Protein AF-D7KYU1-F1 (afdb_monomer)

Foldseek 3Di:
DDDDDLVNDDLVVNLVVLLPDQLVVLLVQCVPDPVSVPSCPDPVSVVSSCVVPVVPDPVSVVSVCVSNPPPPPPDD

Nearest PDB structures (foldseek):
  2ovq-assembly1_B  TM=6.950E-01  e=1.246E-01  Homo sapiens
  5vzt-assembly2_D  TM=7.735E-01  e=4.981E-01  Homo sapiens
  7t1z-assembly1_B  TM=7.047E-01  e=4.189E-01  Homo sapiens
  2ovr-assembly1_B  TM=6.923E-01  e=4.438E-01  Homo sapiens
  3v7d-assembly2_D  TM=5.767E-01  e=2.797E-01  Saccharomyces cerevisiae S288C

pLDDT: mean 78.44, std 16.94, range [35.47, 95.56]

Sequence (76 aa):
MENPNFDTLPEHLQMEILSRLPPQYLGKCLFVSKQWASLIQSQEFRDLYLSRWMADDLDVVLLLLDLLRPKLNLQT

InterPro domains:
  IPR001810 F-box domain [PF00646] (7-46)
  IPR001810 F-box domain [PS50181] (3-48)
  IPR001810 F-box domain [SM00256] (9-49)
  IPR036047 F-box-like domain superfamily [SSF81383] (4-56)
  IPR050796 SCF complex F-box component [PTHR31672] (7-59)

Organism: Arabidopsis lyrata subsp. lyrata (NCBI:txid81972)

Radius of gyration: 13.56 Å; Cα contacts (8 Å, |Δi|>4): 37; chains: 1; bounding box: 37×35×28 Å

Mean predicted aligned error: 9.03 Å

Structure (mmCIF, N/CA/C/O backbone):
data_AF-D7KYU1-F1
#
_entry.id   AF-D7KYU1-F1
#
loop_
_atom_site.group_PDB
_atom_site.id
_atom_site.type_symbol
_atom_site.label_atom_id
_atom_site.label_alt_id
_atom_site.label_comp_id
_atom_site.label_asym_id
_atom_site.label_entity_id
_atom_site.label_seq_id
_atom_site.pdbx_PDB_ins_code
_atom_site.Cartn_x
_atom_site.Cartn_y
_atom_site.Cartn_z
_atom_site.occupancy
_atom_site.B_iso_or_equiv
_atom_site.auth_seq_id
_atom_site.auth_comp_id
_atom_site.auth_asym_id
_atom_site.auth_atom_id
_atom_site.pdbx_PDB_model_num
ATOM 1 N N . MET A 1 1 ? -27.023 -12.080 6.482 1.00 55.34 1 MET A N 1
ATOM 2 C CA . MET A 1 1 ? -25.843 -12.645 5.801 1.00 55.34 1 MET A CA 1
ATOM 3 C C . MET A 1 1 ? -24.799 -11.551 5.842 1.00 55.34 1 MET A C 1
ATOM 5 O O . MET A 1 1 ? -25.045 -10.498 5.268 1.00 55.34 1 MET A O 1
ATOM 9 N N . GLU A 1 2 ? -23.758 -11.703 6.655 1.00 65.06 2 GLU A N 1
ATOM 10 C CA . GLU A 1 2 ? -22.694 -10.698 6.726 1.00 65.06 2 GLU A CA 1
ATOM 11 C C . GLU A 1 2 ? -21.913 -10.742 5.415 1.00 65.06 2 GLU A C 1
ATOM 13 O O . GLU A 1 2 ? -21.462 -11.806 4.993 1.00 65.06 2 GLU A O 1
ATOM 18 N N . ASN A 1 3 ? -21.816 -9.602 4.734 1.00 69.19 3 ASN A N 1
ATOM 19 C CA . ASN A 1 3 ? -20.961 -9.487 3.564 1.00 69.19 3 ASN A CA 1
ATOM 20 C C . ASN A 1 3 ? -19.517 -9.399 4.067 1.00 69.19 3 ASN A C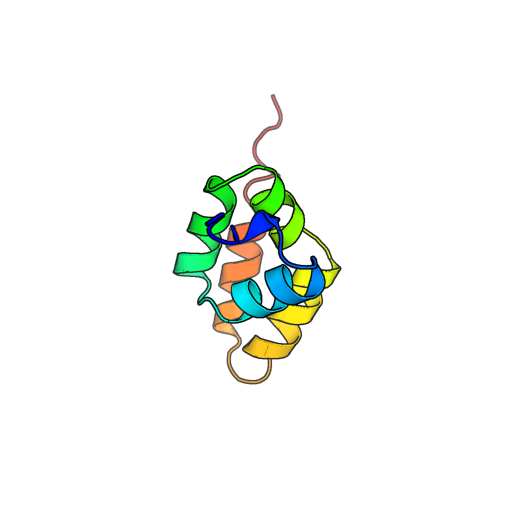 1
ATOM 22 O O . ASN A 1 3 ? -19.223 -8.478 4.835 1.00 69.19 3 ASN A O 1
ATOM 26 N N . PRO A 1 4 ? -18.622 -10.323 3.676 1.00 73.06 4 PRO A N 1
ATOM 27 C CA . PRO A 1 4 ? -17.232 -10.252 4.091 1.00 73.06 4 PRO A CA 1
ATOM 28 C C . PRO A 1 4 ? -16.622 -8.951 3.563 1.00 73.06 4 PRO A C 1
ATOM 30 O O . PRO A 1 4 ? -16.549 -8.721 2.356 1.00 73.06 4 PRO A O 1
ATOM 33 N N . ASN A 1 5 ? -16.235 -8.075 4.489 1.00 86.25 5 ASN A N 1
ATOM 34 C CA . ASN A 1 5 ? -15.517 -6.846 4.177 1.00 86.25 5 ASN A CA 1
ATOM 35 C C . ASN A 1 5 ? -14.046 -7.184 3.885 1.00 86.25 5 ASN A C 1
ATOM 37 O O . ASN A 1 5 ? -13.502 -8.134 4.447 1.00 86.25 5 ASN A O 1
ATOM 41 N N . PHE A 1 6 ? -13.381 -6.386 3.054 1.00 88.81 6 PHE A N 1
ATOM 42 C CA . PHE A 1 6 ? -11.950 -6.514 2.779 1.00 88.81 6 PHE A CA 1
ATOM 43 C C . PHE A 1 6 ? -11.113 -6.589 4.063 1.00 88.81 6 PHE A C 1
ATOM 45 O O . PHE A 1 6 ? -10.200 -7.403 4.160 1.00 88.81 6 PHE A O 1
ATOM 52 N N . ASP A 1 7 ? -11.486 -5.814 5.083 1.00 87.19 7 ASP A N 1
ATOM 53 C CA . ASP A 1 7 ? -10.766 -5.765 6.359 1.00 87.19 7 ASP A CA 1
ATOM 54 C C . ASP A 1 7 ? -10.858 -7.072 7.172 1.00 87.19 7 ASP A C 1
ATOM 56 O O . ASP A 1 7 ? -10.114 -7.245 8.133 1.00 87.19 7 ASP A O 1
ATOM 60 N N . THR A 1 8 ? -11.747 -8.001 6.795 1.00 90.81 8 THR A N 1
ATOM 61 C CA . THR A 1 8 ? -11.852 -9.339 7.414 1.00 90.81 8 THR A CA 1
ATOM 62 C C . THR A 1 8 ? -10.914 -10.368 6.783 1.00 90.81 8 THR A C 1
ATOM 64 O O . THR A 1 8 ? -10.740 -11.459 7.325 1.00 90.81 8 THR A O 1
ATOM 67 N N . LEU A 1 9 ? -10.299 -10.038 5.642 1.00 91.81 9 LEU A N 1
ATOM 68 C CA . LEU A 1 9 ? -9.325 -10.906 4.994 1.00 91.81 9 LEU A CA 1
ATOM 69 C C . LEU A 1 9 ? -8.021 -10.944 5.806 1.00 91.81 9 LEU A C 1
ATOM 71 O O . LEU A 1 9 ? -7.612 -9.921 6.353 1.00 91.81 9 LEU A O 1
ATOM 75 N N . PRO A 1 10 ? -7.307 -12.080 5.830 1.00 94.06 10 PRO A N 1
ATOM 76 C CA . PRO A 1 10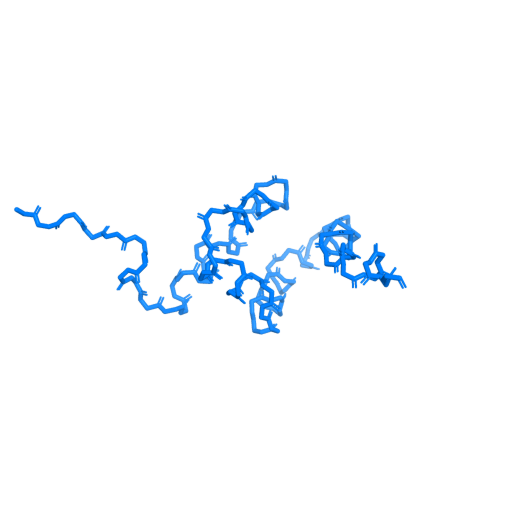 ? -5.925 -12.128 6.290 1.00 94.06 10 PRO A CA 1
ATOM 77 C C . PRO A 1 10 ? -5.047 -11.069 5.612 1.00 94.06 10 PRO A C 1
ATOM 79 O O . PRO A 1 10 ? -5.172 -10.827 4.410 1.00 94.06 10 PRO A O 1
ATOM 82 N N . GLU A 1 11 ? -4.116 -10.485 6.364 1.00 93.88 11 GLU A N 1
ATOM 83 C CA . GLU A 1 11 ? -3.291 -9.358 5.907 1.00 93.88 11 GLU A CA 1
ATOM 84 C C . GLU A 1 11 ? -2.514 -9.663 4.617 1.00 93.88 11 GLU A C 1
ATOM 86 O O . GLU A 1 11 ? -2.506 -8.855 3.693 1.00 93.88 11 GLU A O 1
ATOM 91 N N . HIS A 1 12 ? -1.954 -10.870 4.491 1.00 94.06 12 HIS A N 1
ATOM 92 C CA . HIS A 1 12 ? -1.244 -11.290 3.278 1.00 94.06 12 HIS A CA 1
ATOM 93 C C . HIS A 1 12 ? -2.142 -11.287 2.026 1.00 94.06 12 HIS A C 1
ATOM 95 O O . HIS A 1 1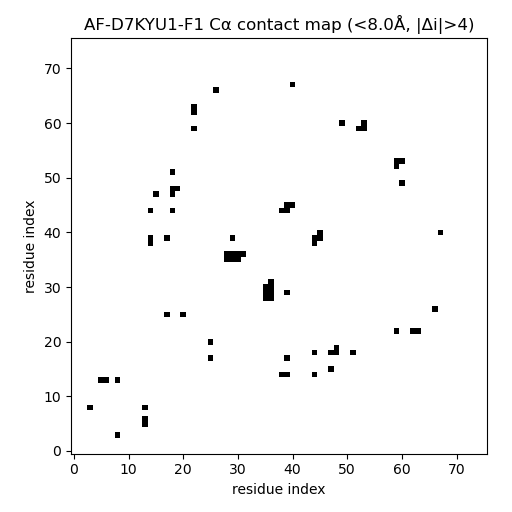2 ? -1.673 -10.966 0.937 1.00 94.06 12 HIS A O 1
ATOM 101 N N . LEU A 1 13 ? -3.440 -11.594 2.160 1.00 95.44 13 LEU A N 1
ATOM 102 C CA . LEU A 1 13 ? -4.390 -11.510 1.046 1.00 95.44 13 LEU A CA 1
ATOM 103 C C . LEU A 1 13 ? -4.747 -10.060 0.731 1.00 95.44 13 LEU A C 1
ATOM 105 O O . LEU A 1 13 ? -4.873 -9.710 -0.440 1.00 95.44 13 LEU A O 1
ATOM 109 N N . GLN A 1 14 ? -4.876 -9.210 1.753 1.00 95.56 14 GLN A N 1
ATOM 110 C CA . GLN A 1 14 ? -5.070 -7.774 1.548 1.00 95.56 14 GLN A CA 1
ATOM 111 C C . GLN A 1 14 ? -3.892 -7.178 0.759 1.00 95.56 14 GLN A C 1
ATOM 113 O O . GLN A 1 14 ? -4.105 -6.494 -0.244 1.00 95.56 14 GLN A O 1
ATOM 118 N N . MET A 1 15 ? -2.656 -7.501 1.159 1.00 94.69 15 MET A N 1
ATOM 119 C CA . MET A 1 15 ? -1.430 -7.109 0.458 1.00 94.69 15 MET A CA 1
ATOM 120 C C . MET A 1 15 ? -1.396 -7.633 -0.979 1.00 94.69 15 MET A C 1
ATOM 122 O O . MET A 1 15 ? -1.122 -6.872 -1.901 1.00 94.69 15 MET A O 1
ATOM 126 N N . GLU A 1 16 ? -1.727 -8.903 -1.200 1.00 95.00 16 GLU A N 1
ATOM 127 C CA . GLU A 1 16 ? -1.727 -9.518 -2.531 1.00 95.00 16 GLU A CA 1
ATOM 128 C C . GLU A 1 16 ? -2.787 -8.922 -3.476 1.00 95.00 16 GLU A C 1
ATOM 130 O O . GLU A 1 16 ? -2.580 -8.858 -4.688 1.00 95.00 16 GLU A O 1
ATOM 135 N N 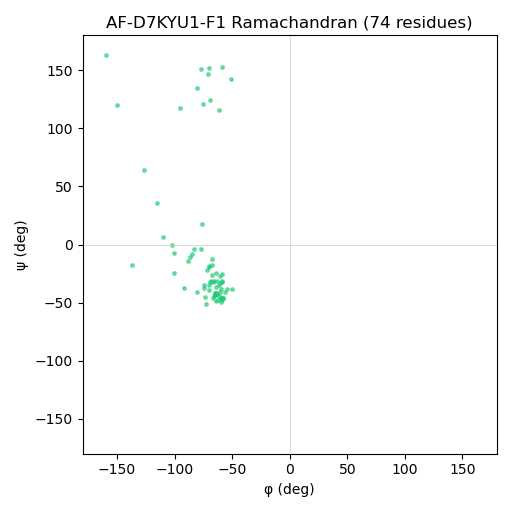. ILE A 1 17 ? -3.923 -8.460 -2.947 1.00 95.06 17 ILE A N 1
ATOM 136 C CA . ILE A 1 17 ? -4.941 -7.749 -3.733 1.00 95.06 17 ILE A CA 1
ATOM 137 C C . ILE A 1 17 ? -4.451 -6.342 -4.079 1.00 95.06 17 ILE A C 1
ATOM 139 O O . ILE A 1 17 ? -4.473 -5.947 -5.246 1.00 95.06 17 ILE A O 1
ATOM 143 N N . LEU A 1 18 ? -3.990 -5.591 -3.076 1.00 93.25 18 LEU A N 1
ATOM 144 C CA . LEU A 1 18 ? -3.497 -4.225 -3.253 1.00 93.25 18 LEU A CA 1
ATOM 145 C C . LEU A 1 18 ? -2.263 -4.174 -4.160 1.00 93.25 18 LEU A C 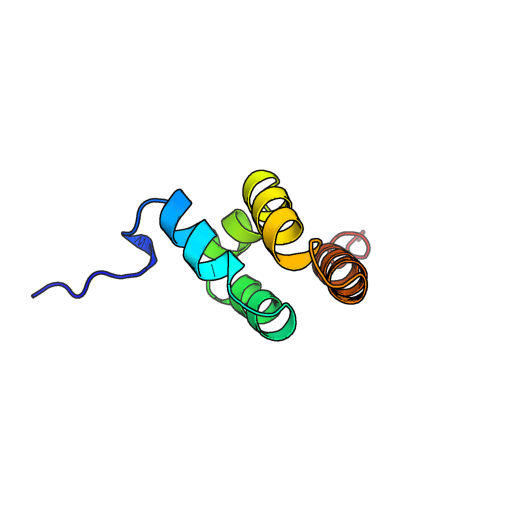1
ATOM 147 O O . LEU A 1 18 ? -2.107 -3.218 -4.919 1.00 93.25 18 LEU A O 1
ATOM 151 N N . SER A 1 19 ? -1.425 -5.216 -4.152 1.00 91.75 19 SER A N 1
ATOM 152 C CA . SER A 1 19 ? -0.212 -5.276 -4.969 1.00 91.75 19 SER A CA 1
ATOM 153 C C . SER A 1 19 ? -0.479 -5.358 -6.468 1.00 91.75 19 SER A C 1
ATOM 155 O O . SER A 1 19 ? 0.394 -5.044 -7.271 1.00 91.75 19 SER A O 1
ATOM 157 N N . ARG A 1 20 ? -1.696 -5.730 -6.868 1.00 92.31 20 ARG A N 1
ATOM 158 C CA . ARG A 1 20 ? -2.116 -5.803 -8.274 1.00 92.31 20 ARG A CA 1
ATOM 159 C C . ARG A 1 20 ? -2.603 -4.466 -8.820 1.00 92.31 20 ARG A C 1
ATOM 161 O O . ARG A 1 20 ? -2.870 -4.364 -10.015 1.00 92.31 20 ARG A O 1
ATOM 168 N N . LEU A 1 21 ? -2.756 -3.456 -7.967 1.00 90.06 21 LEU A N 1
ATOM 169 C CA . LEU A 1 21 ? -3.235 -2.147 -8.384 1.00 90.06 21 LEU A CA 1
ATOM 170 C C . LEU A 1 21 ? -2.097 -1.328 -9.005 1.00 90.06 21 LEU A C 1
ATOM 172 O O . LEU A 1 21 ? -1.025 -1.226 -8.405 1.00 90.06 21 LEU A O 1
ATOM 176 N N . PRO A 1 22 ? -2.332 -0.672 -10.153 1.00 86.44 22 PRO A N 1
ATOM 177 C CA . PRO A 1 22 ? -1.404 0.322 -10.673 1.00 86.44 22 PRO A CA 1
ATOM 178 C C . PRO A 1 22 ? -1.173 1.474 -9.673 1.00 86.44 22 PRO A C 1
ATOM 180 O O . PRO A 1 22 ? -2.089 1.800 -8.898 1.00 86.44 22 PRO A O 1
ATOM 183 N N . PRO A 1 23 ? -0.009 2.150 -9.711 1.00 82.44 23 PRO A N 1
ATOM 184 C CA . PRO A 1 23 ? 0.365 3.164 -8.720 1.00 82.44 23 PRO A CA 1
ATOM 185 C C . PRO A 1 23 ? -0.668 4.287 -8.551 1.00 82.44 23 PRO A C 1
ATOM 187 O O . PRO A 1 23 ? -0.964 4.706 -7.431 1.00 82.44 23 PRO A O 1
ATOM 190 N N . GLN A 1 24 ? -1.293 4.734 -9.648 1.00 80.88 24 GLN A N 1
ATOM 191 C CA . GLN A 1 24 ? -2.296 5.805 -9.631 1.00 80.88 24 GLN A CA 1
ATOM 192 C C . GLN A 1 24 ? -3.571 5.451 -8.848 1.00 80.88 24 GLN A C 1
ATOM 194 O O . GLN A 1 24 ? -4.282 6.344 -8.380 1.00 80.88 24 GLN A O 1
ATOM 199 N N . TYR A 1 25 ? -3.880 4.160 -8.703 1.00 87.75 25 TYR A N 1
ATOM 200 C CA . TYR A 1 25 ? -4.999 3.687 -7.887 1.00 87.75 25 TYR A CA 1
ATOM 201 C C . TYR A 1 25 ? -4.552 3.388 -6.462 1.00 87.75 25 TYR A C 1
ATOM 203 O O . TYR A 1 25 ? -5.261 3.737 -5.519 1.00 87.75 25 TYR A O 1
ATOM 211 N N . LEU A 1 26 ? -3.348 2.836 -6.299 1.00 88.75 26 LEU A N 1
ATOM 212 C CA . LEU A 1 26 ? -2.769 2.562 -4.989 1.00 88.75 26 LEU A CA 1
ATOM 213 C C . LEU A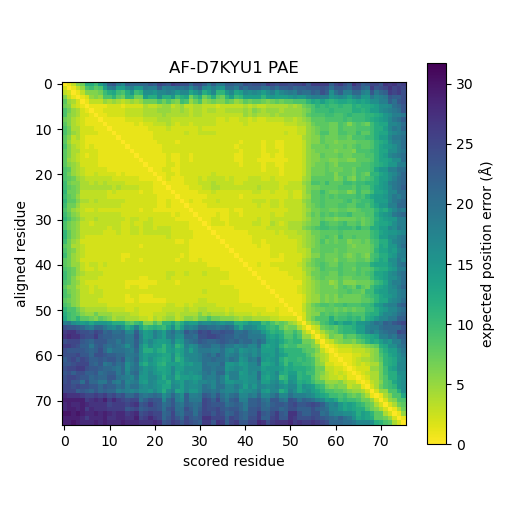 1 26 ? -2.619 3.841 -4.147 1.00 88.75 26 LEU A C 1
ATOM 215 O O . LEU A 1 26 ? -2.929 3.842 -2.957 1.00 88.75 26 LEU A O 1
ATOM 219 N N . GLY A 1 27 ? -2.253 4.962 -4.774 1.00 86.19 27 GLY A N 1
ATOM 220 C CA . GLY A 1 27 ? -2.208 6.261 -4.102 1.00 86.19 27 GLY A CA 1
ATOM 221 C C . GLY A 1 27 ? -3.550 6.697 -3.509 1.00 86.19 27 GLY A C 1
ATOM 222 O O . GLY A 1 27 ? -3.584 7.314 -2.451 1.00 86.19 27 GLY A O 1
ATOM 223 N N . LYS A 1 28 ? -4.674 6.326 -4.134 1.00 90.38 28 LYS A N 1
ATOM 224 C CA . LYS A 1 28 ? -6.015 6.604 -3.593 1.00 90.38 28 LYS A CA 1
ATOM 225 C C . LYS A 1 28 ? -6.342 5.686 -2.414 1.00 90.38 28 LYS A C 1
ATOM 227 O O . LYS A 1 28 ? -6.971 6.132 -1.458 1.00 90.38 28 LYS A O 1
ATOM 232 N N . CYS A 1 29 ? -5.873 4.437 -2.447 1.00 91.25 29 CYS A N 1
ATOM 233 C CA . CYS A 1 29 ? -6.052 3.457 -1.374 1.00 91.25 29 CYS A CA 1
ATOM 234 C C . CYS A 1 29 ? -5.422 3.897 -0.041 1.00 91.25 29 CYS A C 1
ATOM 236 O O . CYS A 1 29 ? -5.946 3.549 1.016 1.00 91.25 29 CYS A O 1
ATOM 238 N N . LEU A 1 30 ? -4.380 4.736 -0.073 1.00 87.56 30 LEU A N 1
ATOM 239 C CA . LEU A 1 30 ? -3.795 5.356 1.125 1.00 87.56 30 LEU A CA 1
ATOM 240 C C . LEU A 1 30 ? -4.793 6.209 1.925 1.00 87.56 30 LEU A C 1
ATOM 242 O O . LEU A 1 30 ? -4.609 6.396 3.125 1.00 87.56 30 LEU A O 1
ATOM 246 N N . PHE A 1 31 ? -5.841 6.729 1.285 1.00 89.19 31 PHE A N 1
ATOM 247 C CA . PHE A 1 31 ? -6.820 7.617 1.918 1.00 89.19 31 PHE A CA 1
ATOM 248 C C . PHE A 1 31 ? -8.132 6.913 2.284 1.00 89.19 31 PHE A C 1
ATOM 250 O O . PHE A 1 31 ? -9.025 7.548 2.839 1.00 89.19 31 PHE A O 1
ATOM 257 N N . VAL A 1 32 ? -8.261 5.613 1.996 1.00 91.19 32 VAL A N 1
ATOM 258 C CA . VAL A 1 32 ? -9.487 4.841 2.262 1.00 91.19 32 VAL A CA 1
ATOM 259 C C . VAL A 1 32 ? -9.651 4.563 3.755 1.00 91.19 32 VAL A C 1
ATOM 261 O O . VAL A 1 32 ? -10.734 4.743 4.306 1.00 91.19 32 VAL A O 1
ATOM 264 N N . SER A 1 33 ? -8.580 4.143 4.432 1.00 91.75 33 SER A N 1
ATOM 265 C CA . SER A 1 33 ? -8.586 3.923 5.878 1.00 91.75 33 SER A CA 1
ATOM 266 C C . SER A 1 33 ? -7.171 3.939 6.455 1.00 91.75 33 SER A C 1
ATOM 268 O O . SER A 1 33 ? -6.180 3.767 5.742 1.00 91.75 33 SER A O 1
ATOM 270 N N . LYS A 1 34 ? -7.066 4.099 7.780 1.00 90.50 34 LYS A N 1
ATOM 271 C CA . LYS A 1 34 ? -5.778 4.023 8.489 1.00 90.50 34 LYS A CA 1
ATOM 272 C C . LYS A 1 34 ? -5.117 2.648 8.346 1.00 90.50 34 LYS A C 1
ATOM 274 O O . LYS A 1 34 ? -3.896 2.582 8.254 1.00 90.50 34 LYS A O 1
ATOM 279 N N . GLN A 1 35 ? -5.914 1.577 8.309 1.00 91.88 35 GLN A N 1
ATOM 280 C CA . GLN A 1 35 ? -5.418 0.211 8.130 1.00 91.88 35 GLN A CA 1
ATOM 281 C C . GLN A 1 35 ? -4.767 0.050 6.755 1.00 91.88 35 GLN A C 1
ATOM 283 O O . GLN A 1 35 ? -3.631 -0.403 6.665 1.00 91.88 35 GLN A O 1
ATOM 288 N N . TRP A 1 36 ? -5.442 0.501 5.697 1.00 93.56 36 TRP A N 1
ATOM 289 C CA . TRP A 1 36 ? -4.927 0.404 4.332 1.00 93.56 36 TRP A CA 1
ATOM 290 C C . TRP A 1 36 ? -3.671 1.253 4.155 1.00 93.56 36 TRP A C 1
ATOM 292 O O . TRP A 1 36 ? -2.689 0.792 3.581 1.00 93.56 36 TRP A O 1
ATOM 302 N N . ALA A 1 37 ? -3.666 2.465 4.715 1.00 91.38 37 ALA A N 1
ATOM 303 C CA . ALA A 1 37 ? -2.489 3.323 4.719 1.00 91.38 37 ALA A CA 1
ATOM 304 C C . ALA A 1 37 ? -1.285 2.645 5.391 1.00 91.38 37 ALA A C 1
ATOM 306 O O . ALA A 1 37 ? -0.188 2.672 4.838 1.00 91.38 37 ALA A O 1
ATOM 307 N N . SER A 1 38 ? -1.495 2.027 6.558 1.00 93.12 38 SER A N 1
ATOM 308 C CA . SER A 1 38 ? -0.450 1.311 7.299 1.00 93.12 38 SER A CA 1
ATOM 309 C C . SER A 1 38 ? 0.083 0.112 6.519 1.00 93.12 38 SER A C 1
ATOM 311 O O . SER A 1 38 ? 1.293 -0.092 6.467 1.00 93.12 38 SER A O 1
ATOM 313 N N . LEU A 1 39 ? -0.811 -0.651 5.892 1.00 93.81 39 LEU A N 1
ATOM 314 C CA . LEU A 1 39 ? -0.465 -1.837 5.119 1.00 93.81 39 LEU A CA 1
ATOM 315 C C . LEU A 1 39 ? 0.331 -1.466 3.860 1.00 93.81 39 LEU A C 1
ATOM 317 O O . LEU A 1 39 ? 1.389 -2.033 3.630 1.00 93.81 39 LEU A O 1
ATOM 321 N N . ILE A 1 40 ? -0.094 -0.447 3.106 1.00 92.12 40 ILE A N 1
ATOM 322 C CA . ILE A 1 40 ? 0.617 0.026 1.902 1.00 92.12 40 ILE A CA 1
ATOM 323 C C . ILE A 1 40 ? 1.983 0.648 2.247 1.00 92.12 40 ILE A C 1
ATOM 325 O O . ILE A 1 40 ? 2.929 0.568 1.465 1.00 92.12 40 ILE A O 1
ATOM 329 N N . GLN A 1 41 ? 2.108 1.281 3.417 1.00 89.06 41 GLN A N 1
ATOM 330 C CA . GLN A 1 41 ? 3.363 1.883 3.884 1.00 89.06 41 GLN A CA 1
ATOM 331 C C . GLN A 1 41 ? 4.315 0.877 4.551 1.00 89.06 41 GLN A C 1
ATOM 333 O O . GLN A 1 41 ? 5.432 1.262 4.918 1.00 89.06 41 GLN A O 1
ATOM 338 N N . SER A 1 42 ? 3.916 -0.386 4.719 1.00 92.12 42 SER A N 1
ATOM 339 C CA . SER A 1 42 ? 4.764 -1.413 5.323 1.00 92.12 42 SER A CA 1
ATOM 340 C C . SER A 1 42 ? 5.927 -1.791 4.397 1.00 92.12 42 SER A C 1
ATOM 342 O O . SER A 1 42 ? 5.847 -1.669 3.173 1.00 92.12 42 SER A O 1
ATOM 344 N N . GLN A 1 43 ? 7.044 -2.236 4.980 1.00 88.25 43 GLN A N 1
ATOM 345 C CA . GLN A 1 43 ? 8.186 -2.712 4.191 1.00 88.25 43 GLN A CA 1
ATOM 346 C C . GLN A 1 43 ? 7.817 -3.969 3.394 1.00 88.25 43 GLN A C 1
ATOM 348 O O . GLN A 1 43 ? 8.134 -4.047 2.214 1.00 88.25 43 GLN A O 1
ATOM 353 N N . GLU A 1 44 ? 7.086 -4.895 4.015 1.00 92.69 44 GLU A N 1
ATOM 354 C CA . GLU A 1 44 ? 6.640 -6.141 3.389 1.00 92.69 44 GLU A CA 1
ATOM 355 C C . GLU A 1 44 ? 5.801 -5.882 2.134 1.00 92.69 44 GLU A C 1
ATOM 357 O O . GLU A 1 44 ? 6.059 -6.461 1.079 1.00 92.69 44 GLU A O 1
ATOM 362 N N . PHE A 1 45 ? 4.850 -4.946 2.211 1.00 93.12 45 PHE A N 1
ATOM 363 C CA . PHE A 1 45 ? 4.045 -4.581 1.055 1.00 93.12 45 PHE A CA 1
ATOM 364 C C . PHE A 1 45 ? 4.891 -3.939 -0.045 1.00 93.12 45 PHE A C 1
ATOM 366 O O . PHE A 1 45 ? 4.705 -4.261 -1.217 1.00 93.12 45 PHE A O 1
ATOM 373 N N . ARG A 1 46 ? 5.828 -3.048 0.308 1.00 88.31 46 ARG A N 1
ATOM 374 C CA . ARG A 1 46 ? 6.732 -2.431 -0.673 1.00 88.31 46 ARG A CA 1
ATOM 375 C C . ARG A 1 46 ? 7.569 -3.473 -1.401 1.00 88.31 46 ARG A C 1
ATOM 377 O O . ARG A 1 46 ? 7.656 -3.405 -2.621 1.00 88.31 46 ARG A O 1
ATOM 384 N N . ASP A 1 47 ? 8.143 -4.428 -0.679 1.00 88.75 47 ASP A N 1
ATOM 385 C CA . ASP A 1 47 ? 8.965 -5.483 -1.271 1.00 88.75 47 ASP A CA 1
ATOM 386 C C . ASP A 1 47 ? 8.127 -6.377 -2.193 1.00 88.75 47 ASP A C 1
ATOM 388 O O . ASP A 1 47 ? 8.524 -6.642 -3.330 1.00 88.75 47 ASP A O 1
ATOM 392 N N . LEU A 1 48 ? 6.918 -6.757 -1.760 1.00 90.62 48 LEU A N 1
ATOM 393 C CA . LEU A 1 48 ? 5.962 -7.497 -2.585 1.00 90.62 48 LEU A CA 1
ATOM 394 C C . LEU A 1 48 ? 5.588 -6.719 -3.854 1.00 90.62 48 LEU A C 1
ATOM 396 O O . LEU A 1 48 ? 5.645 -7.261 -4.959 1.00 90.62 48 LEU A O 1
ATOM 400 N N . TYR A 1 49 ? 5.225 -5.446 -3.710 1.00 88.50 49 TYR A N 1
ATOM 401 C CA . TYR A 1 49 ? 4.826 -4.584 -4.818 1.00 88.50 49 TYR A CA 1
ATOM 402 C C . TYR A 1 49 ? 5.973 -4.403 -5.816 1.00 88.50 49 TYR A C 1
ATOM 404 O O . TYR A 1 49 ? 5.801 -4.611 -7.014 1.00 88.50 49 TYR A O 1
ATOM 412 N N . LEU A 1 50 ? 7.172 -4.093 -5.326 1.00 82.06 50 LEU A N 1
ATOM 413 C CA . LEU A 1 50 ? 8.358 -3.955 -6.162 1.00 82.06 50 LEU A CA 1
ATOM 414 C C . LEU A 1 50 ? 8.690 -5.266 -6.870 1.00 82.06 50 LEU A C 1
ATOM 416 O O . LEU A 1 50 ? 8.912 -5.240 -8.070 1.00 82.06 50 LEU A O 1
ATOM 420 N N . SER A 1 51 ? 8.652 -6.415 -6.194 1.00 86.38 51 SER A N 1
ATOM 421 C CA . SER A 1 51 ? 8.928 -7.706 -6.845 1.00 86.38 51 SER A CA 1
ATOM 422 C C . SER A 1 51 ? 7.981 -8.008 -8.014 1.00 86.38 51 SER A C 1
ATOM 424 O O . SER A 1 51 ? 8.380 -8.642 -8.988 1.00 86.38 51 SER A O 1
ATOM 426 N N . ARG A 1 52 ? 6.736 -7.523 -7.937 1.00 85.75 52 ARG A N 1
ATOM 427 C CA . ARG A 1 52 ? 5.712 -7.733 -8.962 1.00 85.75 52 ARG A CA 1
ATOM 428 C C . ARG A 1 52 ? 5.857 -6.790 -10.150 1.00 85.75 52 ARG A C 1
ATOM 430 O O . ARG A 1 52 ? 5.646 -7.221 -11.276 1.00 85.75 52 ARG A O 1
ATOM 437 N N . TRP A 1 53 ? 6.177 -5.524 -9.899 1.00 79.94 53 TRP A N 1
ATOM 438 C CA . TRP A 1 53 ? 6.199 -4.488 -10.937 1.00 79.94 53 TRP A CA 1
ATOM 439 C C . TRP A 1 53 ? 7.611 -4.163 -11.459 1.00 79.94 53 TRP A C 1
ATOM 441 O O . TRP A 1 53 ? 7.752 -3.761 -12.609 1.00 79.94 53 TRP A O 1
ATOM 451 N N . MET A 1 54 ? 8.670 -4.397 -10.676 1.00 66.00 54 MET A N 1
ATOM 452 C CA . MET A 1 54 ? 10.069 -4.196 -11.101 1.00 66.00 54 MET A CA 1
ATOM 453 C C . MET A 1 54 ? 10.605 -5.299 -12.019 1.00 66.00 54 MET A C 1
ATOM 455 O O . MET A 1 54 ? 11.735 -5.194 -12.487 1.00 66.00 54 MET A O 1
ATOM 459 N N . ALA A 1 55 ? 9.826 -6.347 -12.290 1.00 58.78 55 ALA A N 1
ATOM 460 C CA . ALA A 1 55 ? 10.203 -7.327 -13.302 1.00 58.78 55 ALA A CA 1
ATOM 461 C C . ALA A 1 55 ? 10.117 -6.760 -14.735 1.00 58.78 55 ALA A C 1
ATOM 463 O O . ALA A 1 55 ? 10.780 -7.308 -15.609 1.00 58.78 55 ALA A O 1
ATOM 464 N N . ASP A 1 56 ? 9.379 -5.660 -14.967 1.00 57.22 56 ASP A N 1
ATOM 465 C CA . ASP A 1 56 ? 9.146 -5.143 -16.326 1.00 57.22 56 ASP A CA 1
ATOM 466 C C . ASP A 1 56 ? 9.249 -3.614 -16.509 1.00 57.22 56 ASP A C 1
ATOM 468 O O . ASP A 1 56 ? 9.422 -3.189 -17.650 1.00 57.22 56 ASP A O 1
ATOM 472 N N . ASP A 1 57 ? 9.184 -2.761 -15.470 1.00 60.03 57 ASP A N 1
ATOM 473 C CA . ASP A 1 57 ? 9.118 -1.307 -15.721 1.00 60.03 57 ASP A CA 1
ATOM 474 C C . ASP A 1 57 ? 9.741 -0.407 -14.629 1.00 60.03 57 ASP A C 1
ATOM 476 O O . ASP A 1 57 ? 9.328 -0.399 -13.465 1.00 60.03 57 ASP A O 1
ATOM 480 N N . LEU A 1 58 ? 10.745 0.390 -15.019 1.00 58.72 58 LEU A N 1
ATOM 481 C CA . LEU A 1 58 ? 11.496 1.309 -14.148 1.00 58.72 58 LEU A CA 1
ATOM 482 C C . LEU A 1 58 ? 10.651 2.535 -13.736 1.00 58.72 58 LEU A C 1
ATOM 484 O O . LEU A 1 58 ? 10.906 3.139 -12.690 1.00 58.72 58 LEU A O 1
ATOM 488 N N . ASP A 1 59 ? 9.606 2.863 -14.503 1.00 62.34 59 ASP A N 1
ATOM 489 C CA . ASP A 1 59 ? 8.715 4.003 -14.242 1.00 62.34 59 ASP A CA 1
ATOM 490 C C . ASP A 1 59 ? 7.867 3.824 -12.969 1.00 62.34 59 ASP A C 1
ATOM 492 O O . ASP A 1 59 ? 7.522 4.795 -12.285 1.00 62.34 59 ASP A O 1
ATOM 496 N N . VAL A 1 60 ? 7.597 2.579 -12.566 1.00 63.50 60 VAL A N 1
ATOM 497 C CA . VAL A 1 60 ? 6.853 2.274 -11.333 1.00 63.50 60 VAL A CA 1
ATOM 498 C C . VAL A 1 60 ? 7.669 2.618 -10.082 1.00 63.50 60 VAL A C 1
ATOM 500 O O . VAL A 1 60 ? 7.111 3.053 -9.073 1.00 63.50 60 VAL A O 1
ATOM 503 N N . VAL A 1 61 ? 8.997 2.494 -10.144 1.00 64.69 61 VAL A N 1
ATOM 504 C CA . VAL A 1 61 ? 9.905 2.796 -9.025 1.00 64.69 61 VAL A CA 1
ATOM 505 C C . VAL A 1 61 ? 9.887 4.281 -8.695 1.00 64.69 61 VAL A C 1
ATOM 507 O O . VAL A 1 61 ? 9.801 4.659 -7.526 1.00 64.69 61 VAL A O 1
ATOM 510 N N . LEU A 1 62 ? 9.928 5.125 -9.728 1.00 59.91 62 LEU A N 1
ATOM 511 C CA . LEU A 1 62 ? 9.886 6.577 -9.580 1.00 59.91 62 LEU A CA 1
ATOM 512 C C . LEU A 1 62 ? 8.541 7.024 -8.992 1.00 59.91 62 LEU A C 1
ATOM 514 O O . LEU A 1 62 ? 8.522 7.785 -8.025 1.00 59.91 62 LEU A O 1
ATOM 518 N N . LEU A 1 63 ? 7.430 6.453 -9.473 1.00 62.97 63 LEU A N 1
ATOM 519 C CA . LEU A 1 63 ? 6.095 6.725 -8.934 1.00 62.97 63 LEU A CA 1
ATOM 520 C C . LEU A 1 63 ? 5.933 6.270 -7.475 1.00 62.97 63 LEU A C 1
ATOM 522 O O . LEU A 1 63 ? 5.273 6.954 -6.694 1.00 62.97 63 LEU A O 1
AT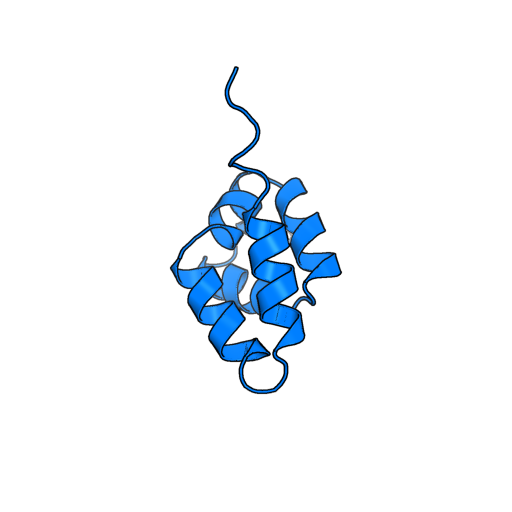OM 526 N N . LE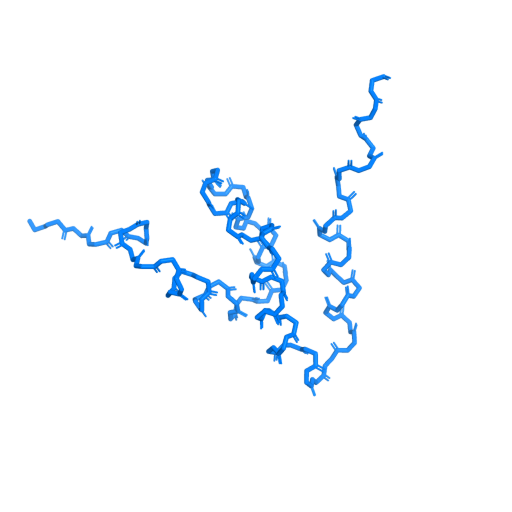U A 1 64 ? 6.542 5.149 -7.073 1.00 64.06 64 LEU A N 1
ATOM 527 C CA . LEU A 1 64 ? 6.529 4.688 -5.679 1.00 64.06 64 LEU A CA 1
ATOM 528 C C . LEU A 1 64 ? 7.375 5.570 -4.762 1.00 64.06 64 LEU A C 1
ATOM 530 O O . LEU A 1 64 ? 6.953 5.852 -3.641 1.00 64.06 64 LEU A O 1
ATOM 534 N N . LEU A 1 65 ? 8.540 6.033 -5.226 1.00 61.38 65 LEU A N 1
ATOM 535 C CA . LEU A 1 65 ? 9.340 7.013 -4.491 1.00 61.38 65 LEU A CA 1
ATOM 536 C C . LEU A 1 65 ? 8.555 8.311 -4.293 1.00 61.38 65 LEU A C 1
ATOM 538 O O . LEU A 1 65 ? 8.569 8.853 -3.190 1.00 61.38 65 LEU A O 1
ATOM 542 N N . ASP A 1 66 ? 7.824 8.773 -5.308 1.00 61.41 66 ASP A N 1
ATOM 543 C CA . ASP A 1 66 ? 6.976 9.963 -5.207 1.00 61.41 66 ASP A CA 1
ATOM 544 C C . ASP A 1 66 ? 5.745 9.742 -4.307 1.00 61.41 66 ASP A C 1
ATOM 546 O O . ASP A 1 66 ? 5.376 10.637 -3.545 1.00 61.41 66 ASP A O 1
ATOM 550 N N . LEU A 1 67 ? 5.163 8.536 -4.299 1.00 61.44 67 LEU A N 1
ATOM 551 C CA . LEU A 1 67 ? 4.089 8.135 -3.377 1.00 61.44 67 LEU A CA 1
ATOM 552 C C . LEU A 1 67 ? 4.555 8.023 -1.916 1.00 61.44 67 LEU A C 1
ATOM 554 O O . LEU A 1 67 ? 3.775 8.291 -1.002 1.00 61.44 67 LEU A O 1
ATOM 558 N N . LEU A 1 68 ? 5.817 7.654 -1.684 1.00 58.00 68 LEU A N 1
ATOM 559 C CA . LEU A 1 68 ? 6.436 7.561 -0.355 1.00 58.00 68 LEU A CA 1
ATOM 560 C C . LEU A 1 68 ? 7.067 8.887 0.111 1.00 58.00 68 LEU A C 1
ATOM 562 O O . LEU A 1 68 ? 7.325 9.062 1.304 1.00 58.00 68 LEU A O 1
ATOM 566 N N . ARG A 1 69 ? 7.257 9.861 -0.790 1.00 58.94 69 ARG A N 1
ATOM 567 C CA . ARG A 1 69 ? 7.845 11.178 -0.494 1.00 58.94 69 ARG A CA 1
ATOM 568 C C . ARG A 1 69 ? 6.998 12.151 0.356 1.00 58.94 69 ARG A C 1
ATOM 570 O O . ARG A 1 69 ? 7.618 13.040 0.947 1.00 58.94 69 ARG A O 1
ATOM 577 N N . PRO A 1 70 ? 5.661 12.061 0.547 1.00 49.06 70 PRO A N 1
ATOM 578 C CA . PRO A 1 70 ? 4.918 13.146 1.201 1.00 49.06 70 PRO A CA 1
ATOM 579 C C . PRO A 1 70 ? 5.085 13.231 2.736 1.00 49.06 70 PRO A C 1
ATOM 581 O O . PRO A 1 70 ? 4.309 13.910 3.402 1.00 49.06 70 PRO A O 1
ATOM 584 N N . LYS A 1 71 ? 6.114 12.606 3.327 1.00 49.22 71 LYS A N 1
ATOM 585 C CA . LYS A 1 71 ? 6.438 12.693 4.765 1.00 49.22 71 LYS A CA 1
ATOM 586 C C . LYS A 1 71 ? 7.717 13.475 5.105 1.00 49.22 71 LYS A C 1
ATOM 588 O O . LYS A 1 71 ? 8.070 13.512 6.278 1.00 49.22 71 LYS A O 1
ATOM 593 N N . LEU A 1 72 ? 8.384 14.133 4.146 1.00 45.94 72 LEU A N 1
ATOM 594 C CA . LEU A 1 72 ? 9.544 15.002 4.443 1.00 45.94 72 LEU A CA 1
ATOM 595 C C . LEU A 1 72 ? 9.254 16.517 4.478 1.00 45.94 72 LEU A C 1
ATOM 597 O O . LEU A 1 72 ? 10.114 17.263 4.925 1.00 45.94 72 LEU A O 1
ATOM 601 N N . ASN A 1 73 ? 8.053 16.973 4.099 1.00 40.62 73 ASN A N 1
ATOM 602 C CA . ASN A 1 73 ? 7.671 18.401 4.111 1.00 40.62 73 ASN A CA 1
ATOM 603 C C . ASN A 1 73 ? 6.538 18.732 5.101 1.00 40.62 73 ASN A C 1
ATOM 605 O O . ASN A 1 73 ? 5.697 19.587 4.845 1.00 40.62 73 ASN A O 1
ATOM 609 N N . LEU A 1 74 ? 6.519 18.054 6.248 1.00 42.41 74 LEU A N 1
ATOM 610 C CA . LEU A 1 74 ? 5.793 18.514 7.434 1.00 42.41 74 LEU A CA 1
ATOM 611 C C . LEU A 1 74 ? 6.774 18.544 8.608 1.00 42.41 74 LEU A C 1
ATOM 613 O O . LEU A 1 74 ? 6.666 17.771 9.555 1.00 42.41 74 LEU A O 1
ATOM 617 N N . GLN A 1 75 ? 7.777 19.409 8.490 1.00 35.47 75 GLN A N 1
ATOM 618 C CA . GLN A 1 75 ? 8.420 20.012 9.650 1.00 35.47 75 GLN A CA 1
ATOM 619 C C . GLN A 1 75 ? 7.728 21.364 9.845 1.00 35.47 75 GLN A C 1
ATOM 621 O O . GLN A 1 75 ? 7.696 22.182 8.925 1.00 35.47 75 GLN A O 1
ATOM 626 N N . THR A 1 76 ? 7.075 21.490 10.998 1.00 40.66 76 THR A N 1
ATOM 627 C CA . THR A 1 76 ? 6.587 22.734 11.613 1.00 40.66 76 THR A CA 1
ATOM 628 C C . THR A 1 76 ? 7.653 23.811 11.674 1.00 40.66 76 THR A C 1
ATOM 630 O O . THR A 1 76 ? 8.818 23.435 11.935 1.00 40.66 76 THR A O 1
#

Solvent-accessible surface area (backbone atoms only — not comparable to full-atom values): 4748 Å² total; per-residue (Å²): 133,87,77,86,51,74,87,74,49,60,65,71,57,48,45,60,57,56,51,70,47,57,68,85,55,44,64,55,44,47,73,73,38,73,67,46,29,53,50,64,68,31,69,69,40,44,53,54,33,43,65,68,47,63,76,81,42,74,69,58,57,58,52,48,52,60,70,66,48,82,74,76,84,76,75,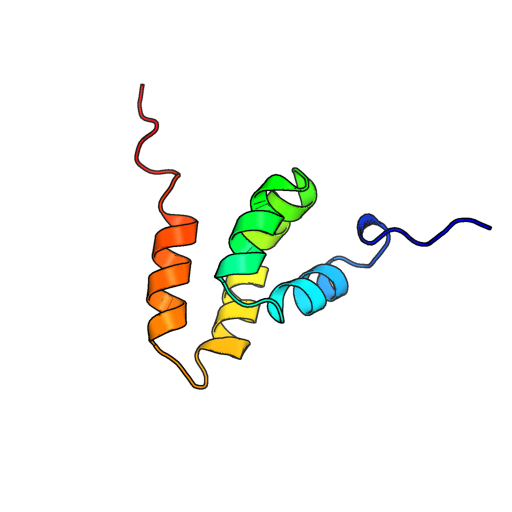132

Secondary structure (DSSP, 8-state):
-----GGGS-HHHHHHHHTTS-HHHHHHHTTT-HHHHHHHTSHHHHHHHHHHHTTT-THHHHHHHHHHGGGSS---